Protein AF-A0A6J7FT21-F1 (afdb_monomer)

Mean predicted aligned error: 20.33 Å

Foldseek 3Di:
DDDLLCLLVVLCVVVVHQLQRLQVQLHPPRHSVNNVCSNVVVDPCVVSLCSSCVSSVHHSCCSHVNNDPPPCPDPPPDPPDDDPVRVPVVPPDDDDDDPVNVVVVVVVPDDPPPPPPPVPPVCPPVNVVVVVVVVVVVVVVVVVVVVVVVVVPVVPPPPPDDD

Organism: NCBI:txid449393

Secondary structure (DSSP, 8-state):
---HHHHHHHHHHHTT--HHHHHHHH-TT--HHHHHHHHTTSS--GGGHHHHHHHTT--HHHHHH-SPP--------PSPPPPTTTTTTTS-SS----HHHHHHHHHHHS--------------HHHHHHHHHHHHHHHHHHHHHHHHHHTTTGGGSSS-S--

Solvent-accessible surface area (backbone atoms only — not comparable to full-atom values): 10116 Å² total; per-residue (Å²): 132,80,55,59,18,52,49,52,48,52,52,36,54,78,68,74,46,50,53,52,55,49,14,58,58,44,33,96,85,46,43,39,68,55,44,50,29,27,39,69,61,75,43,78,56,78,94,44,38,63,38,42,13,56,62,66,74,41,50,56,63,32,56,73,76,42,69,72,78,77,68,82,75,62,82,77,81,61,80,79,75,72,51,77,70,67,64,53,68,80,70,76,70,82,78,92,71,52,74,68,53,55,55,46,52,55,56,72,71,48,74,83,68,74,72,80,70,64,80,72,67,71,67,47,74,65,55,51,52,52,52,49,55,52,49,54,53,49,53,52,51,50,52,53,56,51,54,64,63,56,67,73,62,73,80,72,78,86,81,87,79,92,135

Nearest PDB structures (foldseek):
  5jub-assembly1_B  TM=8.779E-01  e=3.468E-02  Streptococcus thermophilus LMD-9
  2bno-assembly1_A-2  TM=8.155E-01  e=2.752E-02  Streptomyces wedmorensis
  6qer-assembly4_D  TM=8.236E-01  e=5.198E-02  Streptococcus thermophilus LMD-9
  6hua-assembly1_A  TM=7.911E-01  e=4.906E-02  Streptococcus vestibularis F0396
  6hu8-assembly1_A  TM=8.502E-01  e=1.471E-01  Streptococcus vestibularis F0396

pLDDT: mean 71.74, std 20.08, range [37.34, 97.25]

Structure (mmCIF, N/CA/C/O backbone):
data_AF-A0A6J7FT21-F1
#
_entry.id   AF-A0A6J7FT21-F1
#
loop_
_atom_site.group_PDB
_atom_site.id
_atom_site.type_symbol
_atom_site.label_atom_id
_atom_site.label_alt_id
_atom_site.label_comp_id
_atom_site.label_asym_id
_atom_site.label_entity_id
_atom_site.label_seq_id
_atom_site.pdbx_PDB_ins_code
_atom_site.Cartn_x
_atom_site.Cartn_y
_atom_site.Cartn_z
_atom_site.occupancy
_atom_site.B_iso_or_equiv
_atom_site.auth_seq_id
_atom_site.auth_comp_id
_atom_site.auth_asym_id
_atom_site.auth_atom_id
_atom_site.pdbx_PDB_model_num
ATOM 1 N N . MET A 1 1 ? 6.365 -20.703 -0.065 1.00 63.41 1 MET A N 1
ATOM 2 C CA . MET A 1 1 ? 6.256 -19.460 0.730 1.00 63.41 1 MET A CA 1
ATOM 3 C C . MET A 1 1 ? 6.240 -18.285 -0.243 1.00 63.41 1 MET A C 1
ATOM 5 O O . MET A 1 1 ? 7.022 -18.319 -1.184 1.00 63.41 1 MET A O 1
ATOM 9 N N . LEU A 1 2 ? 5.327 -17.316 -0.107 1.00 79.56 2 LEU A N 1
ATOM 10 C CA . LEU A 1 2 ? 5.254 -16.193 -1.056 1.00 79.56 2 LEU A CA 1
ATOM 11 C C . LEU A 1 2 ? 6.465 -15.249 -0.894 1.00 79.56 2 LEU A C 1
ATOM 13 O O . LEU A 1 2 ? 6.838 -14.957 0.250 1.00 79.56 2 LEU A O 1
ATOM 17 N N . PRO A 1 3 ? 7.039 -14.724 -1.997 1.00 89.88 3 PRO A N 1
ATOM 18 C CA . PRO A 1 3 ? 8.064 -13.684 -1.937 1.00 89.88 3 PRO A CA 1
ATOM 19 C C . PRO A 1 3 ? 7.584 -12.469 -1.137 1.00 89.88 3 PRO A C 1
ATOM 21 O O . PRO A 1 3 ? 6.390 -12.158 -1.129 1.00 89.88 3 PRO A O 1
ATOM 24 N N . ILE A 1 4 ? 8.509 -11.749 -0.496 1.00 91.88 4 ILE A N 1
ATOM 25 C CA . ILE A 1 4 ? 8.181 -10.572 0.326 1.00 91.88 4 ILE A CA 1
ATOM 26 C C . ILE A 1 4 ? 7.362 -9.529 -0.444 1.00 91.88 4 ILE A C 1
ATOM 28 O O . ILE A 1 4 ? 6.336 -9.073 0.054 1.00 91.88 4 ILE A O 1
ATOM 32 N N . GLY A 1 5 ? 7.729 -9.241 -1.697 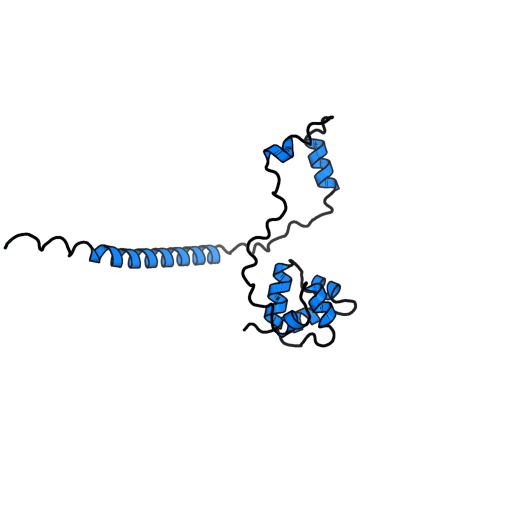1.00 93.75 5 GLY A N 1
ATOM 33 C CA . GLY A 1 5 ? 6.992 -8.306 -2.551 1.00 93.75 5 GLY A CA 1
ATOM 34 C C . GLY A 1 5 ? 5.538 -8.720 -2.782 1.00 93.75 5 GLY A C 1
ATOM 35 O O . GLY A 1 5 ? 4.623 -7.900 -2.698 1.00 93.75 5 GLY A O 1
ATOM 36 N N . SER A 1 6 ? 5.292 -10.017 -2.979 1.00 93.12 6 SER A N 1
ATOM 37 C CA . SER A 1 6 ? 3.934 -10.546 -3.114 1.00 93.12 6 SER A CA 1
ATOM 38 C C . SER A 1 6 ? 3.146 -10.432 -1.808 1.00 93.12 6 SER A C 1
ATOM 40 O O . SER A 1 6 ? 1.963 -10.107 -1.845 1.00 93.12 6 SER A O 1
ATOM 42 N N . ARG A 1 7 ? 3.794 -10.643 -0.655 1.00 92.56 7 ARG A N 1
ATOM 43 C CA . ARG A 1 7 ? 3.166 -10.486 0.667 1.00 92.56 7 ARG A CA 1
ATOM 44 C C . ARG A 1 7 ? 2.784 -9.034 0.949 1.00 92.56 7 ARG A C 1
ATOM 46 O O . ARG A 1 7 ? 1.654 -8.789 1.359 1.00 92.56 7 ARG A O 1
ATOM 53 N N . ILE A 1 8 ? 3.677 -8.091 0.647 1.00 94.25 8 ILE A N 1
ATOM 54 C CA . ILE A 1 8 ? 3.406 -6.648 0.731 1.00 94.25 8 ILE A CA 1
ATOM 55 C C . ILE A 1 8 ? 2.188 -6.294 -0.125 1.00 94.25 8 ILE A C 1
ATOM 57 O O . ILE A 1 8 ? 1.257 -5.661 0.367 1.00 94.25 8 ILE A O 1
ATOM 61 N N . ARG A 1 9 ? 2.148 -6.762 -1.381 1.00 95.00 9 ARG A N 1
ATOM 62 C CA . ARG A 1 9 ? 1.026 -6.497 -2.291 1.00 95.00 9 ARG A CA 1
ATOM 63 C C . ARG A 1 9 ? -0.296 -7.025 -1.745 1.00 95.00 9 ARG A C 1
ATOM 65 O O . ARG A 1 9 ? -1.284 -6.298 -1.757 1.00 95.00 9 ARG A O 1
ATOM 72 N N . VAL A 1 10 ? -0.323 -8.282 -1.298 1.00 93.00 10 VAL A N 1
ATOM 73 C CA . VAL A 1 10 ? -1.534 -8.898 -0.736 1.00 93.00 10 VAL A CA 1
ATOM 74 C C . VAL A 1 10 ? -2.014 -8.094 0.466 1.00 93.00 10 VAL A C 1
ATOM 76 O O . VAL A 1 10 ? -3.169 -7.689 0.499 1.00 93.00 10 VAL A O 1
ATOM 79 N N . ARG A 1 11 ? -1.118 -7.782 1.405 1.00 93.38 11 ARG A N 1
ATOM 80 C CA . ARG A 1 11 ? -1.475 -7.052 2.620 1.00 93.38 11 ARG A CA 1
ATOM 81 C C . ARG A 1 11 ? -1.950 -5.631 2.343 1.00 93.38 11 ARG A C 1
ATOM 83 O O . ARG A 1 11 ? -2.927 -5.195 2.937 1.00 93.38 11 ARG A O 1
ATOM 90 N N . ARG A 1 12 ? -1.304 -4.926 1.413 1.00 95.44 12 ARG A N 1
ATOM 91 C CA . ARG A 1 12 ? -1.743 -3.598 0.975 1.00 95.44 12 ARG A CA 1
ATOM 92 C C . ARG A 1 12 ? -3.178 -3.640 0.440 1.00 95.44 12 ARG A C 1
ATOM 94 O O . ARG A 1 12 ? -3.972 -2.767 0.768 1.00 95.44 12 ARG A O 1
ATOM 101 N N . LEU A 1 13 ? -3.497 -4.647 -0.375 1.00 93.25 13 LEU A N 1
ATOM 102 C CA . LEU A 1 13 ? -4.839 -4.825 -0.931 1.00 93.25 13 LEU A CA 1
ATOM 103 C C . LEU A 1 13 ? -5.869 -5.209 0.142 1.00 93.25 13 LEU A C 1
ATOM 105 O O . LEU A 1 13 ? -6.990 -4.735 0.069 1.00 93.25 13 LEU A O 1
ATOM 109 N N . GLU A 1 14 ? -5.499 -5.996 1.158 1.00 91.94 14 GLU A N 1
ATOM 110 C CA . GLU A 1 14 ? -6.376 -6.273 2.315 1.00 91.94 14 GLU A CA 1
ATOM 111 C C . GLU A 1 14 ? -6.732 -5.014 3.124 1.00 91.94 14 GLU A C 1
ATOM 113 O O . GLU A 1 14 ? -7.737 -5.005 3.830 1.00 91.94 14 GLU A O 1
ATOM 118 N N . LEU A 1 15 ? -5.888 -3.982 3.060 1.00 89.00 15 LEU A N 1
ATOM 119 C CA . LEU A 1 15 ? -6.083 -2.695 3.728 1.00 89.00 15 LEU A CA 1
ATOM 120 C C . LEU A 1 15 ? -6.719 -1.640 2.806 1.00 89.00 15 LEU A C 1
ATOM 122 O O . LEU A 1 15 ? -6.805 -0.480 3.200 1.00 89.00 15 LEU A O 1
ATOM 126 N N . ASP A 1 16 ? -7.124 -2.020 1.589 1.00 94.12 16 ASP A N 1
ATOM 127 C CA . ASP A 1 16 ? -7.678 -1.127 0.561 1.00 94.12 16 ASP A CA 1
ATOM 128 C C . ASP A 1 16 ? -6.777 0.077 0.213 1.00 94.12 16 ASP A C 1
ATOM 130 O O . ASP A 1 16 ? -7.246 1.126 -0.223 1.00 94.12 16 ASP A O 1
ATOM 134 N N . LEU A 1 17 ? -5.457 -0.076 0.360 1.00 92.12 17 LEU A N 1
ATOM 135 C CA . LEU A 1 17 ? -4.488 0.977 0.055 1.00 92.12 17 LEU A CA 1
ATOM 136 C C . LEU A 1 17 ? -4.033 0.902 -1.406 1.00 92.12 17 LEU A C 1
ATOM 138 O O . LEU A 1 17 ? -3.678 -0.160 -1.927 1.00 92.12 17 LEU A O 1
ATOM 142 N N . THR A 1 18 ? -3.922 2.040 -2.081 1.00 96.69 18 THR A N 1
ATOM 143 C CA . THR A 1 18 ? -3.189 2.145 -3.347 1.00 96.69 18 THR A CA 1
ATOM 144 C C . THR A 1 18 ? -1.675 2.134 -3.107 1.00 96.69 18 THR A C 1
ATOM 146 O O . THR A 1 18 ? -1.183 2.390 -2.011 1.00 96.69 18 THR A O 1
ATOM 149 N N . GLN A 1 19 ? -0.882 1.863 -4.150 1.00 96.44 19 GLN A N 1
ATOM 150 C CA . GLN A 1 19 ? 0.587 1.957 -4.056 1.00 96.44 19 GLN A CA 1
ATOM 151 C C . GLN A 1 19 ? 1.071 3.371 -3.694 1.00 96.44 19 GLN A C 1
ATOM 153 O O . GLN A 1 19 ? 2.159 3.518 -3.145 1.00 96.44 19 GLN A O 1
ATOM 158 N N . LYS A 1 20 ? 0.293 4.404 -4.049 1.00 94.75 20 LYS A N 1
ATOM 159 C CA . LYS A 1 20 ? 0.601 5.798 -3.725 1.00 94.75 20 LYS A CA 1
ATOM 160 C C . LYS A 1 20 ? 0.362 6.052 -2.236 1.00 94.75 20 LYS A C 1
ATOM 162 O O . LYS A 1 20 ? 1.284 6.496 -1.568 1.00 94.75 20 LYS A O 1
ATOM 167 N N . GLU A 1 21 ? -0.815 5.686 -1.733 1.00 94.06 21 GLU A N 1
ATOM 168 C CA . GLU A 1 21 ? -1.174 5.845 -0.316 1.00 94.06 21 GLU A CA 1
ATOM 169 C C . GLU A 1 21 ? -0.262 5.026 0.600 1.00 94.06 21 GLU A C 1
ATOM 171 O O . GLU A 1 21 ? 0.132 5.511 1.652 1.00 94.06 21 GLU A O 1
ATOM 176 N N . LEU A 1 22 ? 0.147 3.817 0.189 1.00 95.62 22 LEU A N 1
ATOM 177 C CA . LEU A 1 22 ? 1.144 3.060 0.951 1.00 95.62 22 LEU A CA 1
ATOM 178 C C . LEU A 1 22 ? 2.488 3.799 1.006 1.00 95.62 22 LEU A C 1
ATOM 180 O O . LEU A 1 22 ? 3.122 3.811 2.051 1.00 95.62 22 LEU A O 1
ATOM 184 N N . GLY A 1 23 ? 2.927 4.416 -0.094 1.00 95.62 23 GLY A N 1
ATOM 185 C CA . GLY A 1 23 ? 4.152 5.219 -0.099 1.00 95.62 23 GLY A CA 1
ATOM 186 C C . GLY A 1 23 ? 4.054 6.419 0.844 1.00 95.62 23 GLY A C 1
ATOM 187 O O . GLY A 1 23 ? 4.944 6.625 1.661 1.00 95.62 23 GLY A O 1
ATOM 188 N N . GLU A 1 24 ? 2.934 7.139 0.796 1.00 93.19 24 GLU A N 1
ATOM 189 C CA . GLU A 1 24 ? 2.648 8.265 1.696 1.00 93.19 24 GLU A CA 1
ATOM 190 C C . GLU A 1 24 ? 2.591 7.831 3.171 1.00 93.19 24 GLU A C 1
ATOM 192 O O . GLU A 1 24 ? 3.089 8.547 4.035 1.00 93.19 24 GLU A O 1
ATOM 197 N N . ALA A 1 25 ? 2.055 6.641 3.464 1.00 91.75 25 ALA A N 1
ATOM 198 C CA . ALA A 1 25 ? 1.994 6.091 4.820 1.00 91.75 25 ALA A CA 1
ATOM 199 C C . ALA A 1 25 ? 3.357 5.630 5.366 1.00 91.75 25 ALA A C 1
ATOM 201 O O . ALA A 1 25 ? 3.553 5.629 6.578 1.00 91.75 25 ALA A O 1
ATOM 202 N N . VAL A 1 26 ? 4.287 5.227 4.493 1.00 92.25 26 VAL A N 1
ATOM 203 C CA . VAL A 1 26 ? 5.657 4.839 4.878 1.00 92.25 26 VAL A CA 1
ATOM 204 C C . VAL A 1 26 ? 6.500 6.076 5.207 1.00 92.25 26 VAL A C 1
ATOM 206 O O . VAL A 1 26 ? 7.391 6.000 6.045 1.00 92.25 26 VAL A O 1
ATOM 209 N N . GLY A 1 27 ? 6.228 7.219 4.573 1.00 86.94 27 GLY A N 1
ATOM 210 C CA . GLY A 1 27 ? 6.830 8.502 4.932 1.00 86.94 27 GLY A CA 1
ATOM 211 C C . GLY A 1 27 ? 7.328 9.325 3.746 1.00 86.94 27 GLY A C 1
ATOM 212 O O . GLY A 1 27 ? 7.283 8.910 2.582 1.00 86.94 27 GLY A O 1
ATOM 213 N N . ASP A 1 28 ? 7.829 10.520 4.063 1.00 74.88 28 ASP A N 1
ATOM 214 C CA . ASP A 1 28 ? 8.297 11.491 3.076 1.00 74.88 28 ASP A CA 1
ATOM 215 C C . ASP A 1 28 ? 9.441 10.919 2.223 1.00 74.88 28 ASP A C 1
ATOM 217 O O . ASP A 1 28 ? 10.504 10.536 2.713 1.00 74.88 28 ASP A O 1
ATOM 221 N N . GLY A 1 29 ? 9.216 10.863 0.908 1.00 80.75 29 GLY A N 1
ATOM 222 C CA . GLY A 1 29 ? 10.196 10.401 -0.081 1.00 80.75 29 GLY A CA 1
ATOM 223 C C . GLY A 1 29 ? 9.947 9.002 -0.653 1.00 80.75 29 GLY A C 1
ATOM 224 O O . GLY A 1 29 ? 10.597 8.630 -1.637 1.00 80.75 29 GLY A O 1
ATOM 225 N N . VAL A 1 30 ? 8.980 8.235 -0.135 1.00 93.31 30 VAL A N 1
ATOM 226 C CA . VAL A 1 30 ? 8.617 6.938 -0.729 1.00 93.31 30 VAL A CA 1
ATOM 227 C C . VAL A 1 30 ? 7.576 7.125 -1.831 1.00 93.31 30 VAL A C 1
ATOM 229 O O . VAL A 1 30 ? 6.382 7.295 -1.607 1.00 93.31 30 VAL A O 1
ATOM 232 N N . SER A 1 31 ? 8.039 7.065 -3.079 1.00 95.38 31 SER A N 1
ATOM 233 C CA . SER A 1 31 ? 7.161 7.190 -4.244 1.00 95.38 31 SER A CA 1
ATOM 234 C C . SER A 1 31 ? 6.347 5.916 -4.517 1.00 95.38 31 SER A C 1
ATOM 236 O O . SER A 1 31 ? 6.780 4.796 -4.229 1.00 95.38 31 SER A O 1
ATOM 238 N N . LYS A 1 32 ? 5.227 6.061 -5.240 1.00 95.94 32 LYS A N 1
ATOM 239 C CA . LYS A 1 32 ? 4.480 4.936 -5.841 1.00 95.94 32 LYS A CA 1
ATOM 240 C C . LYS A 1 32 ? 5.396 3.961 -6.602 1.00 95.94 32 LYS A C 1
ATOM 242 O O . LYS A 1 32 ? 5.192 2.749 -6.565 1.00 95.94 32 LYS A O 1
ATOM 247 N N . GLN A 1 33 ? 6.393 4.480 -7.324 1.00 96.19 33 GLN A N 1
ATOM 248 C CA . GLN A 1 33 ? 7.317 3.663 -8.113 1.00 96.19 33 GLN A CA 1
ATOM 249 C C . GLN A 1 33 ? 8.251 2.834 -7.219 1.00 96.19 33 GLN A C 1
ATOM 251 O O . GLN A 1 33 ? 8.570 1.695 -7.565 1.00 96.19 33 GLN A O 1
ATOM 256 N N . THR A 1 34 ? 8.635 3.370 -6.060 1.00 96.00 34 THR A N 1
ATOM 257 C CA . THR A 1 34 ? 9.400 2.654 -5.034 1.00 96.00 34 THR A CA 1
ATOM 258 C C . THR A 1 34 ? 8.599 1.461 -4.511 1.00 96.00 34 THR A C 1
ATOM 260 O O . THR A 1 34 ? 9.079 0.330 -4.566 1.00 96.00 34 THR A O 1
ATOM 263 N N . VAL A 1 35 ? 7.333 1.682 -4.138 1.00 96.31 35 VAL A N 1
ATOM 264 C CA . VAL A 1 35 ? 6.417 0.614 -3.698 1.00 96.31 35 VAL A CA 1
ATOM 265 C C . VAL A 1 35 ? 6.223 -0.445 -4.787 1.00 96.31 35 VAL A C 1
ATOM 267 O O . VAL A 1 35 ? 6.327 -1.641 -4.522 1.00 96.31 35 VAL A O 1
ATOM 270 N N . ARG A 1 36 ? 6.023 -0.031 -6.045 1.00 97.25 36 ARG A N 1
ATOM 271 C CA . ARG A 1 36 ? 5.932 -0.953 -7.192 1.00 97.25 36 ARG A CA 1
ATOM 272 C C . ARG A 1 36 ? 7.182 -1.827 -7.339 1.00 97.25 36 ARG A C 1
ATOM 274 O O . ARG A 1 36 ? 7.065 -2.983 -7.747 1.00 97.25 36 ARG A O 1
ATOM 281 N N . ASN A 1 37 ? 8.372 -1.289 -7.074 1.00 95.50 37 ASN A N 1
ATOM 282 C CA . ASN A 1 37 ? 9.614 -2.058 -7.147 1.00 95.50 37 ASN A CA 1
ATOM 283 C C . ASN A 1 37 ? 9.720 -3.078 -6.010 1.00 95.50 37 ASN A C 1
ATOM 285 O O . ASN A 1 37 ? 10.126 -4.209 -6.280 1.00 95.50 37 ASN A O 1
ATOM 289 N N . TRP A 1 38 ? 9.278 -2.727 -4.799 1.00 96.69 38 TRP A N 1
ATOM 290 C CA . TRP A 1 38 ? 9.176 -3.670 -3.683 1.00 96.69 38 TRP A CA 1
ATOM 291 C C . TRP A 1 38 ? 8.203 -4.809 -3.981 1.00 96.69 38 TRP A C 1
ATOM 293 O O . TRP A 1 38 ? 8.564 -5.976 -3.860 1.00 96.69 38 TRP A O 1
ATOM 303 N N . GLU A 1 39 ? 6.996 -4.497 -4.458 1.00 96.31 39 GLU A N 1
ATOM 304 C CA . GLU A 1 39 ? 5.981 -5.512 -4.777 1.00 96.31 39 GLU A CA 1
ATOM 305 C C . GLU A 1 39 ? 6.405 -6.461 -5.902 1.00 96.31 39 GLU A C 1
ATOM 307 O O . GLU A 1 39 ? 6.055 -7.641 -5.893 1.00 96.31 39 GLU A O 1
ATOM 312 N N . ALA A 1 40 ? 7.169 -5.948 -6.868 1.00 94.50 40 ALA A N 1
ATOM 313 C CA . ALA A 1 40 ? 7.723 -6.730 -7.968 1.00 94.50 40 ALA A CA 1
ATOM 314 C C . ALA A 1 40 ? 8.994 -7.511 -7.584 1.00 94.50 40 ALA A C 1
ATOM 316 O O . ALA A 1 40 ? 9.523 -8.230 -8.428 1.00 94.50 40 ALA A O 1
ATOM 317 N N . GLY A 1 41 ? 9.515 -7.340 -6.362 1.00 93.19 41 GLY A N 1
ATOM 318 C CA . GLY A 1 41 ? 10.771 -7.953 -5.922 1.00 93.19 41 GLY A CA 1
ATOM 319 C C . GLY A 1 41 ? 12.018 -7.410 -6.630 1.00 93.19 41 GLY A C 1
ATOM 320 O O . GLY A 1 41 ? 13.051 -8.067 -6.634 1.00 93.19 41 GLY A O 1
ATOM 321 N N . ARG A 1 42 ? 11.936 -6.225 -7.251 1.00 92.88 42 ARG A N 1
ATOM 322 C CA . ARG A 1 42 ? 13.082 -5.561 -7.901 1.00 92.88 42 ARG A CA 1
ATOM 323 C C . ARG A 1 42 ? 14.010 -4.865 -6.907 1.00 92.88 42 ARG A C 1
ATOM 325 O O . ARG A 1 42 ? 15.164 -4.609 -7.228 1.00 92.88 42 ARG A O 1
ATOM 332 N N . SER A 1 43 ? 13.489 -4.516 -5.738 1.00 93.44 43 SER A N 1
ATOM 333 C CA . SER A 1 43 ? 14.243 -3.953 -4.622 1.00 93.44 43 SER A CA 1
ATOM 334 C C . SER A 1 43 ? 13.602 -4.379 -3.309 1.00 93.44 43 SER A C 1
ATOM 336 O O . SER A 1 43 ? 12.422 -4.725 -3.279 1.00 93.44 43 SER A O 1
ATOM 338 N N . GLU A 1 44 ? 14.353 -4.299 -2.219 1.00 92.50 44 GLU A N 1
ATOM 339 C CA . GLU A 1 44 ? 13.854 -4.603 -0.878 1.00 92.50 44 GLU A CA 1
ATOM 340 C C . GLU A 1 44 ? 13.667 -3.319 -0.053 1.00 92.50 44 GLU A C 1
ATOM 342 O O . GLU A 1 44 ? 14.414 -2.352 -0.241 1.00 92.50 44 GLU A O 1
ATOM 347 N N . PRO A 1 45 ? 12.680 -3.270 0.857 1.00 91.12 45 PRO A N 1
ATOM 348 C CA . PRO A 1 45 ? 12.405 -2.107 1.697 1.00 91.12 45 PRO A CA 1
ATOM 349 C C . PRO A 1 45 ? 13.331 -2.041 2.926 1.00 91.12 45 PRO A C 1
ATOM 351 O O . PRO A 1 45 ? 12.877 -1.738 4.018 1.00 91.12 45 PRO A O 1
ATOM 354 N N . THR A 1 46 ? 14.631 -2.319 2.788 1.00 90.94 46 THR A N 1
ATOM 355 C CA . THR A 1 46 ? 15.555 -2.454 3.938 1.00 90.94 46 THR A CA 1
ATOM 356 C C . THR A 1 46 ? 15.695 -1.188 4.780 1.00 90.94 46 THR A C 1
ATOM 358 O O . THR A 1 46 ? 15.780 -1.270 5.996 1.00 90.94 46 THR A O 1
ATOM 361 N N . LYS A 1 47 ? 15.695 -0.008 4.153 1.00 91.25 47 LYS A N 1
ATOM 362 C CA . LYS A 1 47 ? 15.773 1.286 4.859 1.00 91.25 47 LYS A CA 1
ATOM 363 C C . LYS A 1 47 ? 14.434 1.772 5.418 1.00 91.25 47 LYS A C 1
ATOM 365 O O . LYS A 1 47 ? 14.422 2.709 6.200 1.00 91.25 47 LYS A O 1
ATOM 370 N N . HIS A 1 48 ? 13.335 1.166 4.980 1.00 92.31 48 HIS A N 1
ATOM 371 C CA . HIS A 1 48 ? 11.968 1.579 5.299 1.00 92.31 48 HIS A CA 1
ATOM 372 C C . HIS A 1 48 ? 11.184 0.426 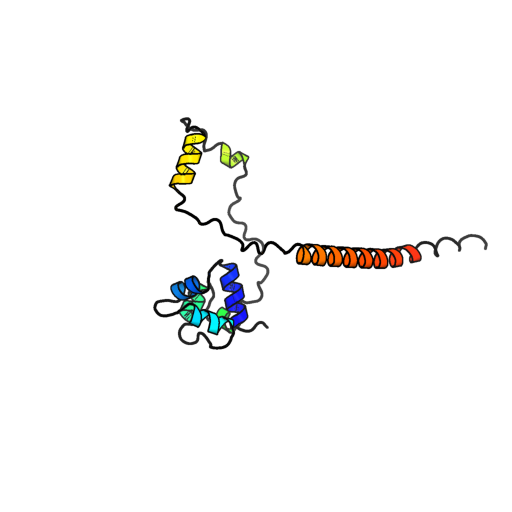5.933 1.00 92.31 48 HIS A C 1
ATOM 374 O O . HIS A 1 48 ? 9.960 0.420 5.886 1.00 92.31 48 HIS A O 1
ATOM 380 N N . SER A 1 49 ? 11.870 -0.593 6.460 1.00 91.88 49 SER A N 1
ATOM 381 C CA . SER A 1 49 ? 11.246 -1.834 6.922 1.00 91.88 49 SER A CA 1
ATOM 382 C C . SER A 1 49 ? 10.331 -1.583 8.113 1.00 91.88 49 SER A C 1
ATOM 384 O O . SER A 1 49 ? 9.205 -2.070 8.118 1.00 91.88 49 SER A O 1
ATOM 386 N N . ALA A 1 50 ? 10.783 -0.774 9.072 1.00 90.31 50 ALA A N 1
ATOM 387 C CA . ALA A 1 50 ? 10.009 -0.392 10.247 1.00 90.31 50 ALA A CA 1
ATOM 388 C C . ALA A 1 50 ? 8.744 0.398 9.871 1.00 90.31 50 ALA A C 1
ATOM 390 O O . ALA A 1 50 ? 7.639 0.016 10.257 1.00 90.31 50 ALA A O 1
ATOM 391 N N . ASP A 1 51 ? 8.888 1.445 9.057 1.00 93.56 51 ASP A N 1
ATOM 392 C CA . ASP A 1 51 ? 7.762 2.295 8.656 1.00 93.56 51 ASP A CA 1
ATOM 393 C C . ASP A 1 51 ? 6.775 1.545 7.753 1.00 93.56 51 ASP A C 1
ATOM 395 O O . ASP A 1 51 ? 5.559 1.667 7.895 1.00 93.56 51 ASP A O 1
ATOM 399 N N . LEU A 1 52 ? 7.284 0.692 6.858 1.00 93.81 52 LEU A N 1
ATOM 400 C CA . LEU A 1 52 ? 6.459 -0.177 6.025 1.00 93.81 52 LEU A CA 1
ATOM 401 C C . LEU A 1 52 ? 5.705 -1.217 6.851 1.00 93.81 52 LEU A C 1
ATOM 403 O O . LEU A 1 52 ? 4.530 -1.463 6.583 1.00 93.81 52 LEU A O 1
ATOM 407 N N . ALA A 1 53 ? 6.350 -1.823 7.848 1.00 93.44 53 ALA A N 1
ATOM 408 C CA . ALA A 1 53 ? 5.685 -2.743 8.762 1.00 93.44 53 ALA A CA 1
ATOM 409 C C . ALA A 1 53 ? 4.559 -2.028 9.524 1.00 93.44 53 ALA A C 1
ATOM 411 O O . ALA A 1 53 ? 3.428 -2.516 9.538 1.00 93.44 53 ALA A O 1
ATOM 412 N N . ALA A 1 54 ? 4.822 -0.825 10.044 1.00 91.50 54 ALA A N 1
ATOM 413 C CA . ALA A 1 54 ? 3.815 -0.004 10.711 1.00 91.50 54 ALA A CA 1
ATOM 414 C C . ALA A 1 54 ? 2.634 0.339 9.782 1.00 91.50 54 ALA A C 1
ATOM 416 O O . ALA A 1 54 ? 1.479 0.117 10.154 1.00 91.50 54 ALA A O 1
ATOM 417 N N . ALA A 1 55 ? 2.906 0.790 8.552 1.00 92.88 55 ALA A N 1
ATOM 418 C CA . ALA A 1 55 ? 1.882 1.111 7.555 1.00 92.88 55 ALA A CA 1
ATOM 419 C C . ALA A 1 55 ? 1.024 -0.109 7.163 1.00 92.88 55 ALA A C 1
ATOM 421 O O . ALA A 1 55 ? -0.172 0.021 6.902 1.00 92.88 55 ALA A O 1
ATOM 422 N N . LEU A 1 56 ? 1.613 -1.310 7.156 1.00 93.44 56 LEU A N 1
ATOM 423 C CA . LEU A 1 56 ? 0.924 -2.574 6.865 1.00 93.44 56 LEU A CA 1
ATOM 424 C C . LEU A 1 56 ? 0.291 -3.239 8.101 1.00 93.44 56 LEU A C 1
ATOM 426 O O . LEU A 1 56 ? -0.312 -4.316 7.981 1.00 93.44 56 LEU A O 1
ATOM 430 N N . GLN A 1 57 ? 0.398 -2.603 9.273 1.00 92.38 57 GLN A N 1
ATOM 431 C CA . GLN A 1 57 ? -0.053 -3.135 10.561 1.00 92.38 57 GLN A CA 1
ATOM 432 C C . GLN A 1 57 ? 0.545 -4.521 10.855 1.00 92.38 57 GLN A C 1
ATOM 434 O O . GLN A 1 57 ? -0.165 -5.445 11.261 1.00 92.38 57 GLN A O 1
ATOM 439 N N . TRP A 1 58 ? 1.840 -4.660 10.591 1.00 91.44 58 TRP A N 1
ATOM 440 C CA . TRP A 1 58 ? 2.661 -5.832 10.873 1.00 91.44 58 TRP A CA 1
ATOM 441 C C . TRP A 1 58 ? 3.815 -5.466 11.798 1.00 91.44 58 TRP A C 1
ATOM 443 O O . TRP A 1 58 ? 4.213 -4.305 11.898 1.00 91.44 58 TRP A O 1
ATOM 453 N N . THR A 1 59 ? 4.379 -6.469 12.463 1.00 90.75 59 THR A N 1
ATOM 454 C CA . THR A 1 59 ? 5.710 -6.331 13.057 1.00 90.75 59 THR A CA 1
ATOM 455 C C . THR A 1 59 ? 6.787 -6.408 11.971 1.00 90.75 59 THR A C 1
ATOM 457 O O . THR A 1 59 ? 6.570 -6.935 10.877 1.00 90.75 59 THR A O 1
ATOM 460 N N . GLU A 1 60 ? 7.982 -5.895 12.264 1.00 85.06 60 GLU A N 1
ATOM 461 C CA . GLU A 1 60 ? 9.118 -6.011 11.342 1.00 85.06 60 GLU A CA 1
ATOM 462 C C . GLU A 1 60 ? 9.492 -7.483 11.088 1.00 85.06 60 GLU A C 1
ATOM 464 O O . GLU A 1 60 ? 9.814 -7.866 9.965 1.00 85.06 60 GLU A O 1
ATOM 469 N N . GLU A 1 61 ? 9.356 -8.341 12.099 1.00 86.75 61 GLU A N 1
ATOM 470 C CA . GLU A 1 61 ? 9.538 -9.785 11.950 1.00 86.75 61 GLU A CA 1
ATOM 471 C C . GLU A 1 61 ? 8.512 -10.390 10.977 1.00 86.75 61 GLU A C 1
ATOM 473 O O . GLU A 1 61 ? 8.890 -11.125 10.066 1.00 86.75 61 GLU A O 1
ATOM 478 N N . GLU A 1 62 ? 7.228 -10.033 11.096 1.00 87.44 62 GLU A N 1
ATOM 479 C CA . GLU A 1 62 ? 6.163 -10.492 10.190 1.00 87.44 62 GLU A CA 1
ATOM 480 C C . GLU A 1 62 ? 6.379 -10.017 8.745 1.00 87.44 62 GLU A C 1
ATOM 482 O O . GLU A 1 62 ? 6.052 -10.731 7.788 1.00 87.44 62 GLU A O 1
ATOM 487 N N . LEU A 1 63 ? 6.977 -8.838 8.559 1.00 87.81 63 LEU A N 1
ATOM 488 C CA . LEU A 1 63 ? 7.335 -8.329 7.238 1.00 87.81 63 LEU A CA 1
ATOM 489 C C . LEU A 1 63 ? 8.362 -9.239 6.545 1.00 87.81 63 LEU A C 1
ATOM 491 O O . LEU A 1 63 ? 8.209 -9.538 5.358 1.00 87.81 63 LEU A O 1
ATOM 495 N N . TRP A 1 64 ? 9.366 -9.745 7.264 1.00 88.25 64 TRP A N 1
ATOM 496 C CA . TRP A 1 64 ? 10.426 -10.585 6.688 1.00 88.25 64 TRP A CA 1
ATOM 497 C C . TRP A 1 64 ? 10.075 -12.072 6.684 1.00 88.25 64 TRP A C 1
ATOM 499 O O . TRP A 1 64 ? 10.124 -12.707 5.628 1.00 88.25 64 TRP A O 1
ATOM 509 N N . ALA A 1 65 ? 9.645 -12.609 7.823 1.00 85.50 65 ALA A N 1
ATOM 510 C CA . ALA A 1 65 ? 9.308 -14.018 8.011 1.00 85.50 65 ALA A CA 1
ATOM 511 C C . ALA A 1 65 ? 7.910 -14.387 7.485 1.00 85.50 65 ALA A C 1
ATOM 513 O O . ALA A 1 65 ? 7.591 -15.565 7.347 1.00 85.50 65 ALA A O 1
ATOM 514 N N . GLY A 1 66 ? 7.084 -13.396 7.143 1.00 74.44 66 GLY A N 1
ATOM 515 C CA . GLY A 1 66 ? 5.669 -13.591 6.841 1.00 74.44 66 GLY A CA 1
ATOM 516 C C . GLY A 1 66 ? 4.833 -13.583 8.118 1.00 74.44 66 GLY A C 1
ATOM 517 O O . GLY A 1 66 ? 5.341 -13.944 9.180 1.00 74.44 66 GLY A O 1
ATOM 518 N N . PRO A 1 67 ? 3.550 -13.181 8.038 1.00 66.62 67 PRO A N 1
ATOM 519 C CA . PRO A 1 67 ? 2.676 -13.292 9.191 1.00 66.62 67 PRO A CA 1
ATOM 520 C C . PRO A 1 67 ? 2.667 -14.759 9.637 1.00 66.62 67 PRO A C 1
ATOM 522 O O . PRO A 1 67 ? 2.609 -15.644 8.768 1.00 66.62 67 PRO A O 1
ATOM 525 N N . PRO A 1 68 ? 2.720 -15.045 10.952 1.00 57.53 68 PRO A N 1
ATOM 526 C CA . PRO A 1 68 ? 2.556 -16.408 11.424 1.00 57.53 68 PRO A CA 1
ATOM 527 C C . PRO A 1 68 ? 1.284 -16.972 10.782 1.00 57.53 68 PRO A C 1
ATOM 529 O O . PRO A 1 68 ? 0.310 -16.218 10.623 1.00 57.53 68 PRO A O 1
ATOM 532 N N . PRO A 1 69 ? 1.264 -18.261 10.378 1.00 57.38 69 PRO A N 1
ATOM 533 C CA . PRO A 1 69 ? 0.047 -18.866 9.852 1.00 57.38 69 PRO A CA 1
ATOM 534 C C . PRO A 1 69 ? -1.044 -18.516 10.845 1.00 57.38 69 PRO A C 1
ATOM 536 O O . PRO A 1 69 ? -0.837 -18.749 12.039 1.00 57.38 69 PRO A O 1
ATOM 539 N N . ARG A 1 70 ? -2.110 -17.839 10.387 1.00 53.53 70 ARG A N 1
ATOM 540 C CA . ARG A 1 70 ? -3.156 -17.324 11.273 1.00 53.53 70 ARG A CA 1
ATOM 541 C C . ARG A 1 70 ? -3.611 -18.507 12.122 1.00 53.53 70 ARG A C 1
ATOM 543 O O . ARG A 1 70 ? -4.410 -19.316 11.657 1.00 53.53 70 ARG A O 1
ATOM 550 N N . ARG A 1 71 ? -3.086 -18.640 13.352 1.00 46.75 71 ARG A N 1
ATOM 551 C CA . ARG A 1 71 ? -3.658 -19.532 14.360 1.00 46.75 71 ARG A CA 1
ATOM 552 C C . ARG A 1 71 ? -5.090 -19.091 14.385 1.00 46.75 71 ARG A C 1
ATOM 554 O O . ARG A 1 71 ? -5.269 -17.890 14.559 1.00 46.75 71 ARG A O 1
ATOM 561 N N . ALA A 1 72 ? -6.026 -19.992 14.099 1.00 41.53 72 ALA A N 1
ATOM 562 C CA . ALA A 1 72 ? -7.442 -19.699 13.984 1.00 41.53 72 ALA A CA 1
ATOM 563 C C . ALA A 1 72 ? -7.846 -18.710 15.083 1.00 41.53 72 ALA A C 1
ATOM 565 O O . ALA A 1 72 ? -8.144 -19.091 16.213 1.00 41.53 72 ALA A O 1
ATOM 566 N N . GLN A 1 73 ? -7.781 -17.414 14.774 1.00 46.62 73 GLN A N 1
ATOM 567 C CA . GLN A 1 73 ? -8.331 -16.387 15.618 1.00 46.62 73 GLN A CA 1
ATOM 568 C C . GLN A 1 73 ? -9.789 -16.544 15.256 1.00 46.62 73 GLN A C 1
ATOM 570 O O . GLN A 1 73 ? -10.252 -15.978 14.266 1.00 46.62 73 GLN A O 1
ATOM 575 N N . GLY A 1 74 ? -10.456 -17.457 15.974 1.00 45.16 74 GLY A N 1
ATOM 576 C CA . GLY A 1 74 ? -11.894 -17.630 15.890 1.00 45.16 74 GLY A CA 1
ATOM 577 C C . GLY A 1 74 ? -12.537 -16.248 15.933 1.00 45.16 74 GLY A C 1
ATOM 578 O O . GLY A 1 74 ? -11.927 -15.326 16.492 1.00 45.16 74 GLY A O 1
ATOM 579 N N . PRO A 1 75 ? -13.708 -16.073 15.299 1.00 45.62 75 PRO A N 1
ATOM 580 C CA . PRO A 1 75 ? -14.309 -14.763 15.113 1.00 45.62 75 PRO A CA 1
ATOM 581 C C . PRO A 1 75 ? -14.239 -14.019 16.439 1.00 45.62 75 PRO A C 1
ATOM 583 O O . PRO A 1 75 ? -14.843 -14.452 17.424 1.00 45.62 75 PRO A O 1
ATOM 586 N N . ARG A 1 76 ? -13.426 -12.952 16.491 1.00 52.06 76 ARG A N 1
ATOM 587 C CA . ARG A 1 76 ? -13.399 -12.075 17.656 1.00 52.06 76 ARG A CA 1
ATOM 588 C C . ARG A 1 76 ? -14.844 -11.630 17.798 1.00 52.06 76 ARG A C 1
ATOM 590 O O . ARG A 1 76 ? -15.346 -10.926 16.923 1.00 52.06 76 ARG A O 1
ATOM 597 N N . ARG A 1 77 ? -15.542 -12.125 18.827 1.00 51.06 77 ARG A N 1
ATOM 598 C CA . ARG A 1 77 ? -16.874 -11.644 19.189 1.00 51.06 77 ARG A CA 1
ATOM 599 C C . ARG A 1 77 ? -16.687 -10.173 19.537 1.00 51.06 77 ARG A C 1
ATOM 601 O O . ARG A 1 77 ? -16.364 -9.838 20.671 1.00 51.06 77 ARG A O 1
ATOM 608 N N . GLY A 1 78 ? -16.823 -9.307 18.538 1.00 50.81 78 GLY A N 1
ATOM 609 C CA . GLY A 1 78 ? -17.085 -7.900 18.774 1.00 50.81 78 GLY A CA 1
ATOM 610 C C . GLY A 1 78 ? -18.366 -7.770 19.602 1.00 50.81 78 GLY A C 1
ATOM 611 O O . GLY A 1 78 ? -19.142 -8.735 19.686 1.00 50.81 78 GLY A O 1
ATOM 612 N N . PRO A 1 79 ? -18.608 -6.606 20.225 1.00 56.16 79 PRO A N 1
ATOM 613 C CA . PRO A 1 79 ? -19.896 -6.345 20.851 1.00 56.16 79 PRO A CA 1
ATOM 614 C C . PRO A 1 79 ? -20.998 -6.685 19.845 1.00 56.16 79 PRO A C 1
ATOM 616 O O . PRO A 1 79 ? -20.878 -6.367 18.657 1.00 56.16 79 PRO A O 1
ATOM 619 N N . ARG A 1 80 ? -22.017 -7.424 20.304 1.00 56.88 80 ARG A N 1
ATOM 620 C CA . ARG A 1 80 ? -23.139 -7.844 19.459 1.00 56.88 80 ARG A CA 1
ATOM 621 C C . ARG A 1 80 ? -23.630 -6.622 18.692 1.00 56.88 80 ARG A C 1
ATOM 623 O O . ARG A 1 80 ? -23.995 -5.619 19.296 1.00 56.88 80 ARG A O 1
ATOM 630 N N . ARG A 1 81 ? -23.597 -6.704 17.361 1.00 56.53 81 ARG A N 1
ATOM 631 C CA . ARG A 1 81 ? -24.179 -5.674 16.505 1.00 56.53 81 ARG A CA 1
ATOM 632 C C . ARG A 1 81 ? -25.669 -5.622 16.857 1.00 56.53 81 ARG A C 1
ATOM 634 O O . ARG A 1 81 ? -26.302 -6.674 16.733 1.00 56.53 81 ARG A O 1
ATOM 641 N N . PRO A 1 82 ? -26.214 -4.474 17.293 1.00 58.59 82 PRO A N 1
ATOM 642 C CA . PRO A 1 82 ? -27.633 -4.383 17.576 1.00 58.59 82 PRO A CA 1
ATOM 643 C C . PRO A 1 82 ? -28.410 -4.764 16.318 1.00 58.59 82 PRO A C 1
ATOM 645 O O . PRO A 1 82 ? -28.033 -4.441 15.174 1.00 58.59 82 PRO A O 1
ATOM 648 N N . THR A 1 83 ? -29.462 -5.531 16.536 1.00 59.19 83 THR A N 1
ATOM 649 C CA . THR A 1 83 ? -30.394 -5.968 15.503 1.00 59.19 83 THR A CA 1
ATOM 650 C C . THR A 1 83 ? -31.054 -4.756 14.837 1.00 59.19 83 THR A C 1
ATOM 652 O O . THR A 1 83 ? -30.889 -3.611 15.264 1.00 59.19 83 THR A O 1
ATOM 655 N N . ALA A 1 84 ? -31.718 -4.971 13.702 1.00 51.28 84 ALA A N 1
ATOM 656 C CA . ALA A 1 84 ? -32.408 -3.884 13.011 1.00 51.28 84 ALA A CA 1
ATOM 657 C C . ALA A 1 84 ? -33.512 -3.263 13.891 1.00 51.28 84 ALA A C 1
ATOM 659 O O . ALA A 1 84 ? -33.683 -2.048 13.854 1.00 51.28 84 ALA A O 1
ATOM 660 N N . ASP A 1 85 ? -34.166 -4.072 14.732 1.00 49.75 85 ASP A N 1
ATOM 661 C CA . ASP A 1 85 ? -35.191 -3.624 15.680 1.00 49.75 85 ASP A CA 1
ATOM 662 C C . ASP A 1 85 ? -34.612 -2.738 16.791 1.00 49.75 85 ASP A C 1
ATOM 664 O O . ASP A 1 85 ? -35.138 -1.663 17.068 1.00 49.75 85 ASP A O 1
ATOM 668 N N . GLU A 1 86 ? -33.461 -3.119 17.353 1.00 51.72 86 GLU A N 1
ATOM 669 C CA . GLU A 1 86 ? -32.767 -2.340 18.394 1.00 51.72 86 GLU A CA 1
ATOM 670 C C . GLU A 1 86 ? -32.195 -1.013 17.866 1.00 51.72 86 GLU A C 1
ATOM 672 O O . GLU A 1 86 ? -31.977 -0.079 18.629 1.00 51.72 86 GLU A O 1
ATOM 677 N N . ARG A 1 87 ? -31.965 -0.893 16.550 1.00 55.19 87 ARG A N 1
ATOM 678 C CA . ARG A 1 87 ? -31.523 0.364 15.917 1.00 55.19 87 ARG A CA 1
ATOM 679 C C . ARG A 1 87 ? -32.655 1.358 15.675 1.00 55.19 87 ARG A C 1
ATOM 681 O O . ARG A 1 87 ? -32.372 2.517 15.381 1.00 55.19 87 ARG A O 1
ATOM 688 N N . PHE A 1 88 ? -33.907 0.915 15.745 1.00 44.91 88 PHE A N 1
ATOM 689 C CA . PHE A 1 88 ? -35.057 1.745 15.403 1.00 44.91 88 PHE A CA 1
ATOM 690 C C . PHE A 1 88 ? -35.640 2.471 16.622 1.00 44.91 88 PHE A C 1
ATOM 692 O O . PHE A 1 88 ? -36.173 3.565 16.476 1.00 44.91 88 PHE A O 1
ATOM 699 N N . THR A 1 89 ? -35.504 1.920 17.830 1.00 50.84 89 THR A N 1
ATOM 700 C CA . THR A 1 89 ? -36.171 2.454 19.032 1.00 50.84 89 THR A CA 1
ATOM 701 C C . THR A 1 89 ? -35.471 3.648 19.680 1.00 50.84 89 THR A C 1
ATOM 703 O O . THR A 1 89 ? -36.141 4.438 20.337 1.00 50.84 89 THR A O 1
ATOM 706 N N . ASP A 1 90 ? -34.171 3.843 19.445 1.00 46.31 90 ASP A N 1
ATOM 707 C CA . ASP A 1 90 ? -33.413 4.964 20.033 1.00 46.31 90 ASP A CA 1
ATOM 708 C C . ASP A 1 90 ? -33.509 6.269 19.219 1.00 46.31 90 ASP A C 1
ATOM 710 O O . ASP A 1 90 ? -33.103 7.329 19.689 1.00 46.31 90 ASP A O 1
ATOM 714 N N . ALA A 1 91 ? -34.058 6.221 17.999 1.00 44.16 91 ALA A N 1
ATOM 715 C CA . ALA A 1 91 ? -34.127 7.370 17.088 1.00 44.16 91 ALA A CA 1
ATOM 716 C C . ALA A 1 91 ? -35.537 7.970 16.930 1.00 44.16 91 ALA A C 1
ATOM 718 O O . ALA A 1 91 ? -35.712 8.929 16.179 1.00 44.16 91 ALA A O 1
ATOM 719 N N . VAL A 1 92 ? -36.550 7.444 17.630 1.00 44.66 92 VAL A N 1
ATOM 720 C CA . VAL A 1 92 ? -37.925 7.985 17.605 1.00 44.66 92 VAL A CA 1
ATOM 721 C C . VAL A 1 92 ? -38.179 8.834 18.854 1.00 44.66 92 VAL A C 1
ATOM 723 O O . VAL A 1 92 ? -39.179 8.698 19.551 1.00 44.66 92 VAL A O 1
ATOM 726 N N . GLY A 1 93 ? -37.237 9.728 19.136 1.00 41.06 93 GLY A N 1
ATOM 727 C CA . GLY A 1 93 ? -37.401 10.862 20.032 1.00 41.06 93 GLY A CA 1
ATOM 728 C C . GLY A 1 93 ? -37.292 12.137 19.209 1.00 41.06 93 GLY A C 1
ATOM 729 O O . GLY A 1 93 ? -36.195 12.557 18.876 1.00 41.06 93 GLY A O 1
ATOM 730 N N . GLU A 1 94 ? -38.451 12.711 18.888 1.00 44.34 94 GLU A N 1
ATOM 731 C CA . GLU A 1 94 ? -38.654 14.100 18.453 1.00 44.34 94 GLU A CA 1
ATOM 732 C C . GLU A 1 94 ? -38.177 14.520 17.046 1.00 44.34 94 GLU A C 1
ATOM 734 O O . GLU A 1 94 ? -37.004 14.700 16.746 1.00 44.34 94 GLU A O 1
ATOM 739 N N . GLY A 1 95 ? -39.163 14.853 16.202 1.00 44.66 95 GLY A N 1
ATOM 740 C CA . GLY A 1 95 ? -39.008 15.959 15.253 1.00 44.66 95 GLY A CA 1
ATOM 741 C C . GLY A 1 95 ? -38.618 15.593 13.822 1.00 44.66 95 GLY A C 1
ATOM 742 O O . GLY A 1 95 ? -37.502 15.833 13.385 1.00 44.66 95 GLY A O 1
ATOM 743 N N . ARG A 1 96 ? -39.604 15.089 13.067 1.00 49.59 96 ARG A N 1
ATOM 744 C 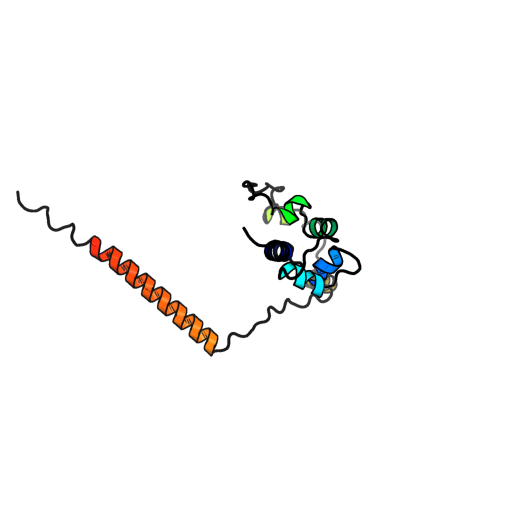CA . ARG A 1 96 ? -39.757 15.133 11.595 1.00 49.59 96 ARG A CA 1
ATOM 745 C C . ARG A 1 96 ? -38.653 15.890 10.829 1.00 49.59 96 ARG A C 1
ATOM 747 O O . ARG A 1 96 ? -38.831 17.057 10.485 1.00 49.59 96 ARG A O 1
ATOM 754 N N . SER A 1 97 ? -37.592 15.192 10.430 1.00 50.12 97 SER A N 1
ATOM 755 C CA . SER A 1 97 ? -36.831 15.590 9.245 1.00 50.12 97 SER A CA 1
ATOM 756 C C . SER A 1 97 ? -37.393 14.813 8.061 1.00 50.12 97 SER A C 1
ATOM 758 O O . SER A 1 97 ? -37.399 13.582 8.052 1.00 50.12 97 SER A O 1
ATOM 760 N N . SER A 1 98 ? -37.977 15.533 7.104 1.00 60.22 98 SER A N 1
ATOM 761 C CA . SER A 1 98 ? -38.561 14.936 5.903 1.00 60.22 98 SER A CA 1
ATOM 762 C C . SER A 1 98 ? -37.498 14.114 5.175 1.00 60.22 98 SER A C 1
ATOM 764 O O . SER A 1 98 ? -36.332 14.498 5.145 1.00 60.22 98 SER A O 1
ATOM 766 N N . THR A 1 99 ? -37.878 13.007 4.534 1.00 53.56 99 THR A N 1
ATOM 767 C CA . THR A 1 99 ? -3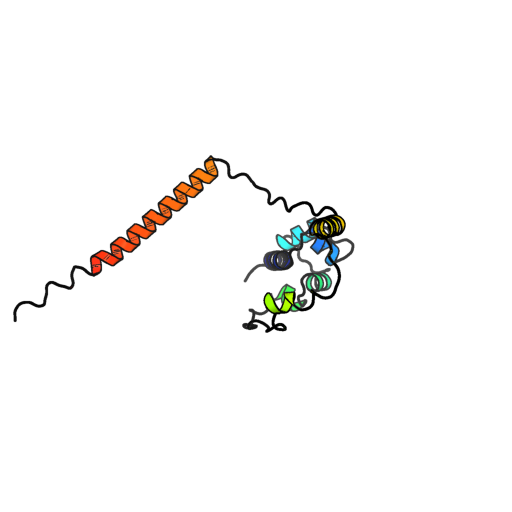6.975 12.153 3.735 1.00 53.56 99 THR A CA 1
ATOM 768 C C . THR A 1 99 ? -36.110 12.964 2.759 1.00 53.56 99 THR A C 1
ATOM 770 O O . THR A 1 99 ? -34.975 12.603 2.462 1.00 53.56 99 THR A O 1
ATOM 773 N N . LYS A 1 100 ? -36.622 14.114 2.309 1.00 51.22 100 LYS A N 1
ATOM 774 C CA . LYS A 1 100 ? -35.911 15.074 1.462 1.00 51.22 100 LYS A CA 1
ATOM 775 C C . LYS A 1 100 ? -34.745 15.784 2.169 1.00 51.22 100 LYS A C 1
ATOM 777 O O . LYS A 1 100 ? -33.715 16.002 1.538 1.00 51.22 100 LYS A O 1
ATOM 782 N N . ASP A 1 101 ? -34.878 16.107 3.454 1.00 60.50 101 ASP A N 1
ATOM 783 C CA . ASP A 1 101 ? -33.817 16.719 4.265 1.00 60.50 101 ASP A CA 1
ATOM 784 C C . ASP A 1 101 ? -32.719 15.720 4.622 1.00 60.50 101 ASP A C 1
ATOM 786 O O . ASP A 1 101 ? -31.542 16.068 4.561 1.00 60.50 101 ASP A O 1
ATOM 790 N N . LEU A 1 102 ? -33.081 14.459 4.881 1.00 58.06 102 LEU A N 1
ATOM 791 C CA . LEU A 1 102 ? -32.107 13.378 5.055 1.00 58.06 102 LEU A CA 1
ATOM 792 C C . LEU A 1 102 ? -31.297 13.143 3.773 1.00 58.06 102 LEU A C 1
ATOM 794 O O . LEU A 1 102 ? -30.072 13.063 3.824 1.00 58.06 102 LEU A O 1
ATOM 798 N N . LEU A 1 103 ? -31.953 13.105 2.608 1.00 59.66 103 LEU A N 1
ATOM 799 C CA . LEU A 1 103 ? -31.261 12.962 1.321 1.00 59.66 103 LEU A CA 1
ATOM 800 C C . LEU A 1 103 ? -30.371 14.171 0.997 1.00 59.66 103 LEU A C 1
ATOM 802 O O . LEU A 1 103 ? -29.289 14.003 0.433 1.00 59.66 103 LEU A O 1
ATOM 806 N N . ARG A 1 104 ? -30.784 15.380 1.392 1.00 61.09 104 ARG A N 1
ATOM 807 C CA . ARG A 1 104 ? -29.973 16.595 1.262 1.00 61.09 104 ARG A CA 1
ATOM 808 C C . ARG A 1 104 ? -28.743 16.560 2.173 1.00 61.09 104 ARG A C 1
ATOM 810 O O . ARG A 1 104 ? -27.641 16.763 1.680 1.00 61.09 104 ARG A O 1
ATOM 817 N N . GLN A 1 105 ? -28.900 16.204 3.449 1.00 58.91 105 GLN A N 1
ATOM 818 C CA . GLN A 1 105 ? -27.781 16.074 4.393 1.00 58.91 105 GLN A CA 1
ATOM 819 C C . GLN A 1 105 ? -26.772 15.000 3.980 1.00 58.91 105 GLN A C 1
ATOM 821 O O . GLN A 1 105 ? -25.569 15.202 4.132 1.00 58.91 105 GLN A O 1
ATOM 826 N N . VAL A 1 106 ? -27.237 13.872 3.433 1.00 61.22 106 VAL A N 1
ATOM 827 C CA . VAL A 1 106 ? -26.352 12.823 2.900 1.00 61.22 106 VAL A CA 1
ATOM 828 C C . VAL A 1 106 ? -25.568 13.338 1.689 1.00 61.22 106 VAL A C 1
ATOM 830 O O . VAL A 1 106 ? -24.365 13.099 1.586 1.00 61.22 106 VAL A O 1
ATOM 833 N N . ARG A 1 107 ? -26.213 14.102 0.800 1.00 56.97 107 ARG A N 1
ATOM 834 C CA . ARG A 1 107 ? -25.563 14.693 -0.378 1.00 56.97 107 ARG A CA 1
ATOM 835 C C . ARG A 1 107 ? -24.552 15.785 -0.014 1.00 56.97 107 ARG A C 1
ATOM 837 O O . ARG A 1 107 ? -23.514 15.869 -0.652 1.00 56.97 107 ARG A O 1
ATOM 844 N N . GLU A 1 108 ? -24.827 16.582 1.017 1.00 60.62 108 GLU A N 1
ATOM 845 C CA . GLU A 1 108 ? -23.936 17.650 1.499 1.00 60.62 108 GLU A CA 1
ATOM 846 C C . GLU A 1 108 ? -22.740 17.110 2.314 1.00 60.62 108 GLU A C 1
ATOM 848 O O . GLU A 1 108 ? -21.674 17.720 2.315 1.00 60.62 108 GLU A O 1
ATOM 853 N N . ARG A 1 109 ? -22.879 15.950 2.980 1.00 55.88 109 ARG A N 1
ATOM 854 C CA . ARG A 1 109 ? -21.801 15.309 3.766 1.00 55.88 109 ARG A CA 1
ATOM 855 C C . ARG A 1 109 ? -20.852 14.423 2.964 1.00 55.88 109 ARG A C 1
ATOM 857 O O . ARG A 1 109 ? -19.840 13.990 3.514 1.00 55.88 109 ARG A O 1
ATOM 864 N N . THR A 1 110 ? -21.160 14.142 1.703 1.00 48.75 110 THR A N 1
ATOM 865 C CA . THR A 1 110 ? -20.289 13.342 0.840 1.00 48.75 110 THR A CA 1
ATOM 866 C C . THR A 1 110 ? -19.626 14.291 -0.156 1.00 48.75 110 THR A C 1
ATOM 868 O O . THR A 1 110 ? -20.236 14.579 -1.185 1.00 48.75 110 THR A O 1
ATOM 871 N N . PRO A 1 111 ? -18.423 14.837 0.117 1.00 43.28 111 PRO A N 1
ATOM 872 C CA . PRO A 1 111 ? -17.690 15.522 -0.935 1.00 43.28 111 PRO A CA 1
ATOM 873 C C . PRO A 1 111 ? -17.436 14.491 -2.028 1.00 43.28 111 PRO A C 1
ATOM 875 O O . PRO A 1 111 ? -16.909 13.423 -1.718 1.00 43.28 111 PRO A O 1
ATOM 878 N N . ASP A 1 112 ? -17.914 14.800 -3.238 1.00 48.47 112 ASP A N 1
ATOM 879 C CA . ASP A 1 112 ? -17.634 14.148 -4.521 1.00 48.47 112 ASP A CA 1
ATOM 880 C C . ASP A 1 112 ? -16.796 12.875 -4.368 1.00 48.47 112 ASP A C 1
ATOM 882 O O . ASP A 1 112 ? -15.579 12.861 -4.547 1.00 48.47 112 ASP A O 1
ATOM 886 N N . ARG A 1 113 ? -17.445 11.789 -3.936 1.00 44.12 113 ARG A N 1
ATOM 887 C CA . ARG A 1 113 ? -16.823 10.476 -3.996 1.00 44.12 113 ARG A CA 1
ATOM 888 C C . ARG A 1 113 ? -16.997 10.109 -5.459 1.00 44.12 113 ARG A C 1
ATOM 890 O O . ARG A 1 113 ? -18.143 9.831 -5.828 1.00 44.12 113 ARG A O 1
ATOM 897 N N . PRO A 1 114 ? -15.952 10.152 -6.311 1.00 41.53 114 PRO A N 1
ATOM 898 C CA . PRO A 1 114 ? -16.094 9.559 -7.621 1.00 41.53 114 PRO A CA 1
ATOM 899 C C . PRO A 1 114 ? -16.573 8.145 -7.338 1.00 41.53 114 PRO A C 1
ATOM 901 O O . PRO A 1 114 ? -15.943 7.407 -6.570 1.00 41.53 114 PRO A O 1
ATOM 904 N N . PHE A 1 115 ? -17.758 7.823 -7.860 1.00 41.03 115 PHE A N 1
ATOM 905 C CA . PHE A 1 115 ? -18.206 6.449 -7.959 1.00 41.03 115 PHE A CA 1
ATOM 906 C C . PHE A 1 115 ? -16.969 5.689 -8.410 1.00 41.03 115 PHE A C 1
ATOM 908 O O . PHE A 1 115 ? -16.328 6.128 -9.369 1.00 41.03 115 PHE A O 1
ATOM 915 N N . LEU A 1 116 ? -16.552 4.670 -7.652 1.00 41.03 116 LEU A N 1
ATOM 916 C CA . LEU A 1 116 ? -15.534 3.755 -8.129 1.00 41.03 116 LEU A CA 1
ATOM 917 C C . LEU A 1 116 ? -16.069 3.280 -9.472 1.00 41.03 116 LEU A C 1
ATOM 919 O O . LEU A 1 116 ? -16.923 2.399 -9.538 1.00 41.03 116 LEU A O 1
ATOM 923 N N . ALA A 1 117 ? -15.601 3.921 -10.538 1.00 37.34 117 ALA A N 1
ATOM 924 C CA . ALA A 1 117 ? -15.501 3.316 -11.823 1.00 37.34 117 ALA A CA 1
ATOM 925 C C . ALA A 1 117 ? -14.578 2.143 -11.529 1.00 37.34 117 ALA A C 1
ATOM 927 O O . ALA A 1 117 ? -13.355 2.239 -11.609 1.00 37.34 117 ALA A O 1
ATOM 928 N N . TYR A 1 118 ? -15.188 1.019 -11.145 1.00 38.41 118 TYR A N 1
ATOM 929 C CA . TYR A 1 118 ? -14.788 -0.226 -11.751 1.00 38.41 118 TYR A CA 1
ATOM 930 C C . TYR A 1 118 ? -14.517 0.154 -13.201 1.00 38.41 118 TYR A C 1
ATOM 932 O O . TYR A 1 118 ? -15.416 0.727 -13.830 1.00 38.41 118 TYR A O 1
ATOM 940 N N . PRO A 1 119 ? -13.289 -0.001 -13.718 1.00 40.34 119 PRO A N 1
ATOM 941 C CA . PRO A 1 119 ? -13.167 -0.056 -15.149 1.00 40.34 119 PRO A CA 1
ATOM 942 C C . PRO A 1 119 ? -14.043 -1.246 -15.533 1.00 40.34 119 PRO A C 1
ATOM 944 O O . PRO A 1 119 ? -13.618 -2.396 -15.472 1.00 40.34 119 PRO A O 1
ATOM 947 N N . GLU A 1 120 ? -15.304 -0.959 -15.848 1.00 50.06 120 GLU A N 1
ATOM 948 C CA . GLU A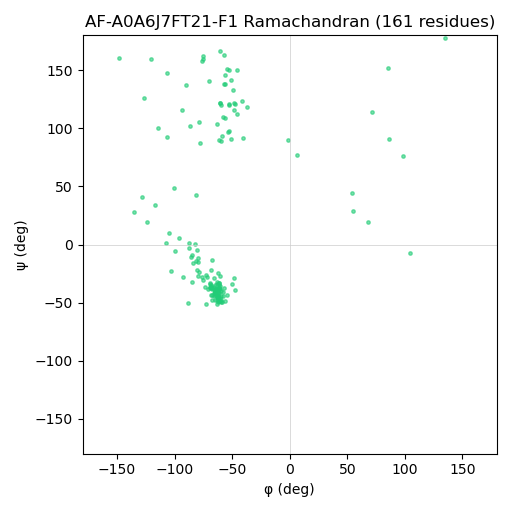 1 120 ? -16.037 -1.664 -16.864 1.00 50.06 120 GLU A CA 1
ATOM 949 C C . GLU A 1 120 ? -15.081 -1.599 -18.050 1.00 50.06 120 GLU A C 1
ATOM 951 O O . GLU A 1 120 ? -15.016 -0.623 -18.790 1.00 50.06 120 GLU A O 1
ATOM 956 N N . GLN A 1 121 ? -14.220 -2.602 -18.169 1.00 48.91 121 GLN A N 1
ATOM 957 C CA . GLN A 1 121 ? -14.004 -3.140 -19.484 1.00 48.91 121 GLN A CA 1
ATOM 958 C C . GLN A 1 121 ? -15.391 -3.677 -19.817 1.00 48.91 121 GLN A C 1
ATOM 960 O O . GLN A 1 121 ? -15.792 -4.656 -19.179 1.00 48.91 121 GLN A O 1
ATOM 965 N N . PRO A 1 122 ? -16.199 -3.008 -20.667 1.00 43.72 122 PRO A N 1
ATOM 966 C CA . PRO A 1 122 ? -17.365 -3.688 -21.181 1.00 43.72 122 PRO A CA 1
ATOM 967 C C . PRO A 1 122 ? -16.769 -4.907 -21.862 1.00 43.72 122 PRO A C 1
ATOM 969 O O . PRO A 1 122 ? -16.033 -4.744 -22.837 1.00 43.72 122 PRO A O 1
ATOM 972 N N . ALA A 1 123 ? -16.977 -6.092 -21.280 1.00 56.44 123 ALA A N 1
ATOM 973 C CA . ALA A 1 123 ? -16.576 -7.325 -21.922 1.00 56.44 123 ALA A CA 1
ATOM 974 C C . ALA A 1 123 ? -17.119 -7.206 -23.341 1.00 56.44 123 ALA A C 1
ATOM 976 O O . ALA A 1 123 ? -18.324 -7.003 -23.546 1.00 56.44 123 ALA A O 1
ATOM 977 N N . THR A 1 124 ? -16.215 -7.158 -24.313 1.00 69.62 124 THR A N 1
ATOM 978 C CA . THR A 1 124 ? -16.601 -7.059 -25.709 1.00 69.62 124 THR A CA 1
ATOM 979 C C . THR A 1 124 ? -17.592 -8.189 -25.969 1.00 69.62 124 THR A C 1
ATOM 981 O O . THR A 1 124 ? -17.544 -9.233 -25.315 1.00 69.62 124 THR A O 1
ATOM 984 N N . ARG A 1 125 ? -18.529 -8.013 -26.905 1.00 68.44 125 ARG A N 1
ATOM 985 C CA . ARG A 1 125 ? -19.504 -9.075 -27.207 1.00 68.44 125 ARG A CA 1
ATOM 986 C C . ARG A 1 125 ? -18.813 -10.432 -27.443 1.00 68.44 125 ARG A C 1
ATOM 988 O O . ARG A 1 125 ? -19.318 -11.447 -26.988 1.00 68.44 125 ARG A O 1
ATOM 995 N N . SER A 1 126 ? -17.608 -10.396 -28.021 1.00 67.81 126 SER A N 1
ATOM 996 C CA . SER A 1 126 ? -16.706 -11.542 -28.181 1.00 67.81 126 SER A CA 1
ATOM 997 C C . SER A 1 126 ? -16.280 -12.182 -26.855 1.00 67.81 126 SER A C 1
ATOM 999 O O . SER A 1 126 ? -16.397 -13.389 -26.705 1.00 67.81 126 SER A O 1
ATOM 1001 N N . GLU A 1 127 ? -15.835 -11.401 -25.870 1.00 71.81 127 GLU A N 1
ATOM 1002 C CA . GLU A 1 127 ? -15.429 -11.919 -24.555 1.00 71.81 127 GLU A CA 1
ATOM 1003 C C . GLU A 1 127 ? -16.610 -12.521 -23.780 1.00 71.81 127 GLU A C 1
ATOM 1005 O O . GLU A 1 127 ? -16.464 -13.545 -23.114 1.00 71.81 127 GLU A O 1
ATOM 1010 N N . VAL A 1 128 ? -17.805 -11.928 -23.888 1.00 78.44 128 VAL A N 1
ATOM 1011 C CA . VAL A 1 128 ? -19.025 -12.496 -23.286 1.00 78.44 128 VAL A CA 1
ATOM 1012 C C . VAL A 1 128 ? -19.387 -13.829 -23.942 1.00 78.44 128 VAL A C 1
ATOM 1014 O O . VAL A 1 128 ? -19.752 -14.778 -23.246 1.00 78.44 128 VAL A O 1
ATOM 1017 N N . ASP A 1 129 ? -19.271 -13.916 -25.265 1.00 80.06 129 ASP A N 1
ATOM 1018 C CA . ASP A 1 129 ? -19.559 -15.138 -26.013 1.00 80.06 129 ASP A CA 1
ATOM 1019 C C . ASP A 1 129 ? -18.509 -16.236 -25.727 1.00 80.06 129 ASP A C 1
ATOM 1021 O O . ASP A 1 129 ? -18.871 -17.400 -25.551 1.00 80.06 129 ASP A O 1
ATOM 1025 N N . GLU A 1 130 ? -17.233 -15.876 -25.546 1.00 80.00 130 GLU A N 1
ATOM 1026 C CA . GLU A 1 130 ? -16.170 -16.796 -25.107 1.00 80.00 130 GLU A CA 1
ATOM 1027 C C . GLU A 1 130 ? -16.414 -17.347 -23.696 1.00 80.00 130 GLU A C 1
ATOM 1029 O O . GLU A 1 130 ? -16.243 -18.545 -23.447 1.00 80.00 130 GLU A O 1
ATOM 1034 N N . LEU A 1 131 ? -16.842 -16.493 -22.762 1.00 81.12 131 LEU A N 1
ATOM 1035 C CA . LEU A 1 131 ? -17.167 -16.914 -21.400 1.00 81.12 131 LEU A CA 1
ATOM 1036 C C . LEU A 1 131 ? -18.384 -17.842 -21.365 1.00 81.12 131 LEU A C 1
ATOM 1038 O O . LEU A 1 131 ? -18.368 -18.824 -20.621 1.00 81.12 131 LEU A O 1
ATOM 1042 N N . ARG A 1 132 ? -19.403 -17.583 -22.194 1.00 87.38 132 ARG A N 1
ATOM 1043 C CA . ARG A 1 132 ? -20.563 -18.477 -22.347 1.00 87.38 132 ARG A CA 1
ATOM 1044 C C . ARG A 1 132 ? -20.157 -19.837 -22.902 1.00 87.38 132 ARG A C 1
ATOM 1046 O O . ARG A 1 132 ? -20.476 -20.847 -22.289 1.00 87.38 132 ARG A O 1
ATOM 1053 N N . ALA A 1 133 ? -19.358 -19.870 -23.968 1.00 88.62 133 ALA A N 1
ATOM 1054 C CA . ALA A 1 133 ? -18.859 -21.126 -24.527 1.00 88.62 133 ALA A CA 1
ATOM 1055 C C . ALA A 1 133 ? -18.018 -21.925 -23.513 1.00 88.62 133 ALA A C 1
ATOM 1057 O O . ALA A 1 133 ? -18.063 -23.157 -23.465 1.00 88.62 133 ALA A O 1
ATOM 1058 N N . ARG A 1 134 ? -17.248 -21.228 -22.667 1.00 88.81 134 ARG A N 1
ATOM 1059 C CA . ARG A 1 134 ? -16.475 -21.856 -21.590 1.00 88.81 134 ARG A CA 1
ATOM 1060 C C . ARG A 1 134 ? -17.372 -22.422 -20.487 1.00 88.81 134 ARG A C 1
ATOM 1062 O O . ARG A 1 134 ? -17.044 -23.484 -19.958 1.00 88.81 134 ARG A O 1
ATOM 1069 N N . LEU A 1 135 ? -18.469 -21.742 -20.155 1.00 92.50 135 LEU A N 1
ATOM 1070 C CA . LEU A 1 135 ? -19.476 -22.242 -19.220 1.00 92.50 135 LEU A CA 1
ATOM 1071 C C . LEU A 1 135 ? -20.163 -23.496 -19.777 1.00 92.50 135 LEU A C 1
ATOM 1073 O O . LEU A 1 135 ? -20.172 -24.516 -19.094 1.00 92.50 135 LEU A O 1
ATOM 1077 N N . ASP A 1 136 ? -20.606 -23.473 -21.037 1.00 92.75 136 ASP A N 1
ATOM 1078 C CA . ASP A 1 136 ? -21.247 -24.623 -21.694 1.00 92.75 136 ASP A CA 1
ATOM 1079 C C . ASP A 1 136 ? -20.337 -25.861 -21.695 1.00 92.75 136 ASP A C 1
ATOM 1081 O O . ASP A 1 136 ? -20.774 -26.978 -21.409 1.00 92.75 136 ASP A O 1
ATOM 1085 N N . LYS A 1 137 ? -19.035 -25.670 -21.953 1.00 89.94 137 LYS A N 1
ATOM 1086 C CA . LYS A 1 137 ? -18.044 -26.755 -21.912 1.00 89.94 137 LYS A CA 1
ATOM 1087 C C . LYS A 1 137 ? -17.887 -27.354 -20.513 1.00 89.94 137 LYS A C 1
ATOM 1089 O O . LYS A 1 137 ? -17.710 -28.565 -20.389 1.00 89.94 137 LYS A O 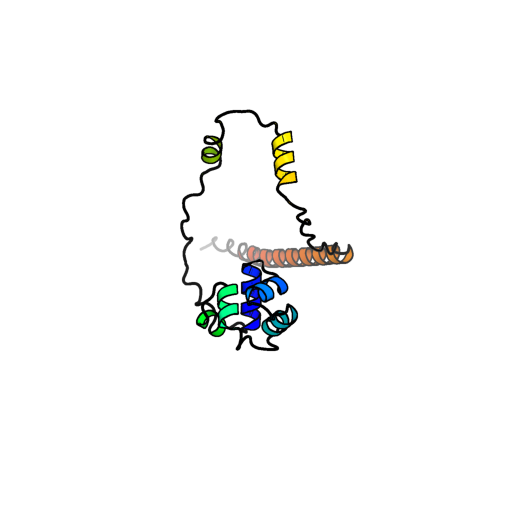1
ATOM 1094 N N . LEU A 1 138 ? -17.927 -26.523 -19.471 1.00 90.06 138 LEU A N 1
ATOM 1095 C CA . LEU A 1 138 ? -17.862 -26.994 -18.088 1.00 90.06 138 LEU A CA 1
ATOM 1096 C C . LEU A 1 138 ? -19.125 -27.765 -17.711 1.00 90.06 138 LEU A C 1
ATOM 1098 O O . LEU A 1 138 ? -19.014 -28.834 -17.121 1.00 90.06 138 LEU A O 1
ATOM 1102 N N . GLU A 1 139 ? -20.305 -27.278 -18.092 1.00 91.50 139 GLU A N 1
ATOM 1103 C CA . GLU A 1 139 ? -21.549 -28.002 -17.830 1.00 91.50 139 GLU A CA 1
ATOM 1104 C C . GLU A 1 139 ? -21.611 -29.343 -18.568 1.00 91.50 139 GLU A C 1
ATOM 1106 O O . GLU A 1 139 ? -22.091 -30.328 -18.012 1.00 91.50 139 GLU A O 1
ATOM 1111 N N . ALA A 1 140 ? -21.119 -29.412 -19.809 1.00 87.62 140 ALA A N 1
ATOM 1112 C CA . ALA A 1 140 ? -21.021 -30.670 -20.547 1.00 87.62 140 ALA A CA 1
ATOM 1113 C C . ALA A 1 140 ? -20.086 -31.666 -19.845 1.00 87.62 140 ALA A C 1
ATOM 1115 O O . ALA A 1 140 ? -20.450 -32.826 -19.670 1.00 87.62 140 ALA A O 1
ATOM 1116 N N . TRP A 1 141 ? -18.924 -31.195 -19.379 1.00 89.00 141 TRP A N 1
ATOM 1117 C CA . TRP A 1 141 ? -17.987 -32.021 -18.619 1.00 89.00 141 TRP A CA 1
ATOM 1118 C C . TRP A 1 141 ? -18.600 -32.529 -17.307 1.00 89.00 141 TRP A C 1
ATOM 1120 O O . TRP A 1 141 ? -18.452 -33.702 -16.983 1.00 89.00 141 TRP A O 1
ATOM 1130 N N . VAL A 1 142 ? -19.339 -31.685 -16.578 1.00 87.94 142 VAL A N 1
ATOM 1131 C CA . VAL A 1 142 ? -20.043 -32.103 -15.352 1.00 87.94 142 VAL A CA 1
ATOM 1132 C C . VAL A 1 142 ? -21.099 -33.171 -15.657 1.00 87.94 142 VAL A C 1
ATOM 1134 O O . VAL A 1 142 ? -21.129 -34.193 -14.977 1.00 87.94 142 VAL A O 1
ATOM 1137 N N . ARG A 1 143 ? -21.904 -33.003 -16.718 1.00 76.25 143 ARG A N 1
ATOM 1138 C CA . ARG A 1 143 ? -22.899 -34.016 -17.122 1.00 76.25 143 ARG A CA 1
ATOM 1139 C C . ARG A 1 143 ? -22.253 -35.358 -17.480 1.00 76.25 143 ARG A C 1
ATOM 1141 O O . ARG A 1 143 ? -22.801 -36.398 -17.138 1.00 76.25 143 ARG A O 1
ATOM 1148 N N . GLU A 1 144 ? -21.089 -35.350 -18.128 1.00 75.94 144 GLU A N 1
ATOM 1149 C CA . GLU A 1 144 ? -20.340 -36.573 -18.450 1.00 75.94 144 GLU A CA 1
ATOM 1150 C C . GLU A 1 144 ? -19.852 -37.299 -17.179 1.00 75.94 144 GLU A C 1
ATOM 1152 O O . GLU A 1 144 ? -19.977 -38.523 -17.061 1.00 75.94 144 GLU A O 1
ATOM 1157 N N . GLN A 1 145 ? -19.387 -36.550 -16.173 1.00 70.75 145 GLN A N 1
ATOM 1158 C CA . GLN A 1 145 ? -19.023 -37.126 -14.872 1.00 70.75 145 GLN A CA 1
ATOM 1159 C C . GLN A 1 145 ? -20.241 -37.740 -14.155 1.00 70.75 145 GLN A C 1
ATOM 1161 O O . GLN A 1 145 ? -20.135 -38.845 -13.624 1.00 70.75 145 GLN A O 1
ATOM 1166 N N . ASP A 1 146 ? -21.412 -37.100 -14.222 1.00 66.31 146 ASP A N 1
ATOM 1167 C CA . ASP A 1 146 ? -22.648 -37.615 -13.611 1.00 66.31 146 ASP A CA 1
ATOM 1168 C C . ASP A 1 146 ? -23.197 -38.867 -14.326 1.00 66.31 146 ASP A C 1
ATOM 1170 O O . ASP A 1 146 ? -23.716 -39.786 -13.683 1.00 66.31 146 ASP A O 1
ATOM 1174 N N . THR A 1 147 ? -23.027 -38.979 -15.651 1.00 59.19 147 THR A N 1
ATOM 1175 C CA . THR A 1 147 ? -23.401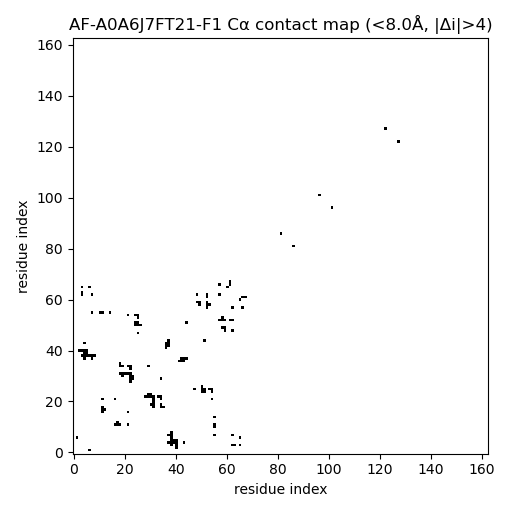 -40.210 -16.379 1.00 59.19 147 THR A CA 1
ATOM 1176 C C . THR A 1 147 ? -22.548 -41.415 -15.984 1.00 59.19 147 THR A C 1
ATOM 1178 O O . THR A 1 147 ? -23.044 -42.541 -15.977 1.00 59.19 147 THR A O 1
ATOM 1181 N N . THR A 1 148 ? -21.300 -41.187 -15.561 1.00 55.62 148 THR A N 1
ATOM 1182 C CA . THR A 1 148 ? -20.413 -42.256 -15.073 1.00 55.62 148 THR A CA 1
ATOM 1183 C C . THR A 1 148 ? -20.840 -42.753 -13.684 1.00 55.62 148 THR A C 1
ATOM 1185 O O . THR A 1 148 ? -20.610 -43.910 -13.345 1.00 55.62 148 THR A O 1
ATOM 1188 N N . ALA A 1 149 ? -21.512 -41.910 -12.890 1.00 52.31 149 ALA A N 1
ATOM 1189 C CA . ALA A 1 149 ? -22.036 -42.283 -11.576 1.00 52.31 149 ALA A CA 1
ATOM 1190 C C . ALA A 1 149 ? -23.361 -43.065 -11.647 1.00 52.31 149 ALA A C 1
ATOM 1192 O O . ALA A 1 149 ? -23.642 -43.862 -10.756 1.00 52.31 149 ALA A O 1
ATOM 1193 N N . THR A 1 150 ? -24.163 -42.874 -12.702 1.00 51.66 150 THR A N 1
ATOM 1194 C CA . THR A 1 150 ? -25.489 -43.516 -12.821 1.00 51.66 150 THR A CA 1
ATOM 1195 C C . THR A 1 150 ? -25.406 -44.933 -13.405 1.00 51.66 150 THR A C 1
ATOM 1197 O O . THR A 1 150 ? -26.147 -45.810 -12.977 1.00 51.66 150 THR A O 1
ATOM 1200 N N . ALA A 1 151 ? -24.450 -45.209 -14.302 1.00 54.03 151 ALA A N 1
ATOM 1201 C CA . ALA A 1 151 ? -24.278 -46.542 -14.897 1.00 54.03 151 ALA A CA 1
ATOM 1202 C C . ALA A 1 151 ? -23.807 -47.630 -13.904 1.00 54.03 151 ALA A C 1
ATOM 1204 O O . ALA A 1 151 ? -23.885 -48.808 -14.217 1.00 54.03 151 ALA A O 1
ATOM 1205 N N . ALA A 1 152 ? -23.333 -47.261 -12.708 1.00 53.28 152 ALA A N 1
ATOM 1206 C CA . ALA A 1 152 ? -22.877 -48.215 -11.693 1.00 53.28 152 ALA A CA 1
ATOM 1207 C C . ALA A 1 152 ? -23.994 -48.722 -10.757 1.00 53.28 152 ALA A C 1
ATOM 1209 O O . ALA A 1 152 ? -23.714 -49.538 -9.879 1.00 53.28 152 ALA A O 1
ATOM 1210 N N . VAL A 1 153 ? -25.233 -48.229 -10.896 1.00 54.03 153 VAL A N 1
ATOM 1211 C CA . VAL A 1 153 ? -26.349 -48.582 -9.997 1.00 54.03 153 VAL A CA 1
ATOM 1212 C C . VAL A 1 153 ? -27.322 -49.590 -10.630 1.00 54.03 153 VAL A C 1
ATOM 1214 O O . VAL A 1 153 ? -27.952 -50.337 -9.890 1.00 54.03 153 VAL A O 1
ATOM 1217 N N . ASP A 1 154 ? -27.391 -49.695 -11.963 1.00 50.28 154 ASP A N 1
ATOM 1218 C CA . ASP A 1 154 ? -28.321 -50.614 -12.651 1.00 50.28 154 ASP A CA 1
ATOM 1219 C C . ASP A 1 154 ? -27.809 -52.068 -12.790 1.00 50.28 154 ASP A C 1
ATOM 1221 O O . ASP A 1 154 ? -28.610 -52.973 -13.006 1.00 50.28 154 ASP A O 1
ATOM 1225 N N . ASP A 1 155 ? -26.511 -52.344 -12.602 1.00 51.47 155 ASP A N 1
ATOM 1226 C CA . ASP A 1 155 ? -25.954 -53.715 -12.686 1.00 51.47 155 ASP A CA 1
ATOM 1227 C C . ASP A 1 155 ? -26.120 -54.542 -11.386 1.00 51.47 155 ASP A C 1
ATOM 1229 O O . ASP A 1 155 ? -25.674 -55.689 -11.308 1.00 51.47 155 ASP A O 1
ATOM 1233 N N . ALA A 1 156 ? -26.735 -53.983 -10.337 1.00 53.22 156 ALA A N 1
ATOM 1234 C CA . ALA A 1 156 ? -26.809 -54.617 -9.015 1.00 53.22 156 ALA A CA 1
ATOM 1235 C C . ALA A 1 156 ? -28.138 -55.337 -8.701 1.00 53.22 156 ALA A C 1
ATOM 1237 O O . ALA A 1 156 ? -28.214 -55.994 -7.662 1.00 53.22 156 ALA A O 1
ATOM 1238 N N . ASP A 1 157 ? -29.155 -55.255 -9.567 1.00 53.16 157 ASP A N 1
ATOM 1239 C CA . ASP A 1 157 ? -30.514 -55.753 -9.265 1.00 53.16 157 ASP A CA 1
ATOM 1240 C C . ASP A 1 157 ? -30.904 -57.079 -9.966 1.00 53.16 157 ASP A C 1
ATOM 1242 O O . ASP A 1 157 ? -32.049 -57.511 -9.862 1.00 53.16 157 ASP A O 1
ATOM 1246 N N . ASP A 1 158 ? -29.965 -57.782 -10.623 1.00 50.56 158 ASP A N 1
ATOM 1247 C CA . ASP A 1 158 ? -30.239 -59.036 -11.367 1.00 50.56 158 ASP A CA 1
ATOM 1248 C C . ASP A 1 158 ? -29.512 -60.288 -10.820 1.00 50.56 158 ASP A C 1
ATOM 1250 O O . ASP A 1 158 ? -29.105 -61.166 -11.574 1.00 50.56 158 ASP A O 1
ATOM 1254 N N . LEU A 1 159 ? -29.302 -60.396 -9.497 1.00 53.81 159 LEU A N 1
ATOM 125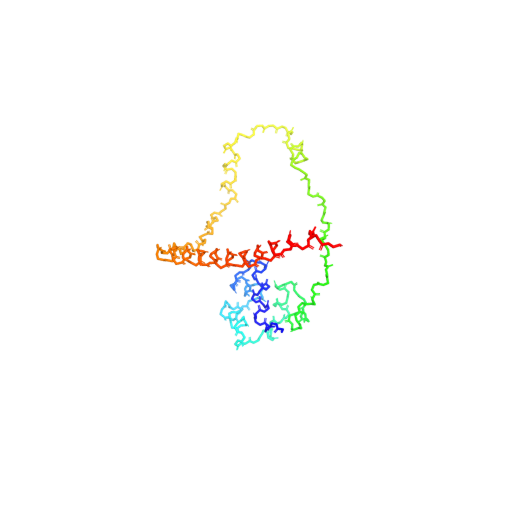5 C CA . LEU A 1 159 ? -28.683 -61.594 -8.882 1.00 53.81 159 LEU A CA 1
ATOM 1256 C C . LEU A 1 159 ? -29.371 -62.113 -7.603 1.00 53.81 159 LEU A C 1
ATOM 1258 O O . LEU A 1 159 ? -28.728 -62.748 -6.768 1.00 53.81 159 LEU A O 1
ATOM 1262 N N . THR A 1 160 ? -30.683 -61.905 -7.432 1.00 58.34 160 THR A N 1
ATOM 1263 C CA . THR A 1 160 ? -31.441 -62.542 -6.325 1.00 58.34 160 THR A CA 1
ATOM 1264 C C . THR A 1 160 ? -32.707 -63.282 -6.762 1.00 58.34 160 THR A C 1
ATOM 1266 O O . THR A 1 160 ? -33.721 -63.282 -6.066 1.00 58.34 160 THR A O 1
ATOM 1269 N N . ALA A 1 161 ? -32.636 -63.997 -7.883 1.00 53.59 161 ALA A N 1
ATOM 1270 C CA . ALA A 1 161 ? -33.577 -65.071 -8.175 1.00 53.59 161 ALA A CA 1
ATOM 1271 C C . ALA A 1 161 ? -32.808 -66.360 -8.509 1.00 53.59 161 ALA A C 1
ATOM 1273 O O . ALA A 1 161 ? -31.977 -66.364 -9.410 1.00 53.59 161 ALA A O 1
ATOM 1274 N N . ASP A 1 162 ? -33.144 -67.428 -7.779 1.00 49.16 162 ASP A N 1
ATOM 1275 C CA . ASP A 1 162 ? -32.705 -68.829 -7.924 1.00 49.16 162 ASP A CA 1
ATOM 1276 C C . ASP A 1 162 ? -31.388 -69.257 -7.229 1.00 49.16 162 ASP A C 1
ATOM 1278 O O . ASP A 1 162 ? -30.303 -69.191 -7.808 1.00 49.16 162 ASP A O 1
ATOM 1282 N N . ALA A 1 163 ? -31.517 -69.725 -5.973 1.00 44.31 163 ALA A N 1
ATOM 1283 C CA . ALA A 1 163 ? -30.949 -70.978 -5.423 1.00 44.31 163 ALA A CA 1
ATOM 1284 C C . ALA A 1 163 ? -31.137 -71.068 -3.895 1.00 44.31 163 ALA A C 1
ATOM 1286 O O . ALA A 1 163 ? -30.526 -70.258 -3.161 1.00 44.31 163 ALA A O 1
#

Sequence (163 aa):
MLPIGSRIRVRRLELDLTQKELGEAVGDGVSKQTVRNWEAGRSEPTKHSADLAAALQWTEEELWAGPPPRRAQGPRRGPRRPTADERFTDAVGEGRSSTKDLLRQVRERTPDRPFLAYPEQPATRSEVDELRARLDKLEAWVREQDTTATAAVDDADDLTADA

InterPro domains:
  IPR001387 Cro/C1-type, helix-turn-helix domain [PF01381] (8-50)
  IPR001387 Cro/C1-type, helix-turn-helix domain [PS50943] (8-63)
  IPR001387 Cro/C1-type, helix-turn-helix domain [SM00530] (7-63)
  IPR001387 Cro/C1-type, helix-turn-helix domain [cd00093] (5-63)
  IPR010982 L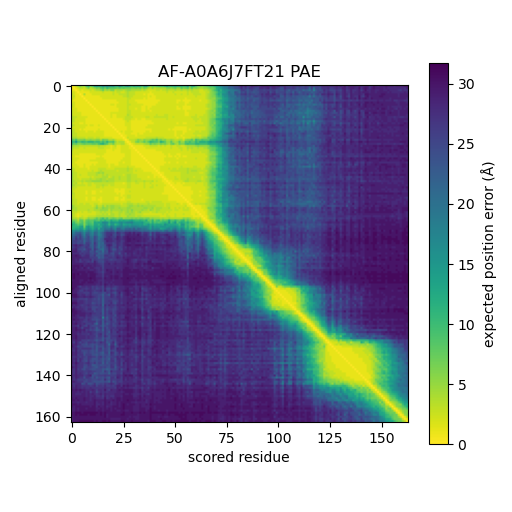ambda repressor-like, DNA-binding domain superfamily [G3DSA:1.10.260.40] (2-66)
  IPR010982 Lambda repressor-like, DNA-binding domain superfamily [SSF47413] (2-67)

Radius of gyration: 28.17 Å; Cα contacts (8 Å, |Δi|>4): 84; chains: 1; bounding box: 56×89×49 Å